Protein AF-X1KXW6-F1 (afdb_monomer_lite)

Secondary structure (DSSP, 8-state):
---SB--S-HHHHHHH-SBPTT--------TTSSHHHHHHHHHHHHHHTS--------SSS-HHHHHHHHHHHHH---HHHHHHH-

Organism: NCBI:txid412755

Sequence (86 aa):
DISGIPTGYIDFDRITSGFQNSDLIVIASRPGMGKTSLVMGMAKHIATREKLPIAIFSLEMSKQQVALRLMSAESRINLQKLLIES

pLDDT: mean 88.38, std 8.71, range [51.66, 95.69]

InterPro domains:
  IPR007694 DNA helicase, DnaB-like, C-terminal [PF03796] (4-82)
  IPR007694 DNA helicase, DnaB-like, C-terminal [PS51199] (1-86)
  IPR027417 P-loop containing nucleoside triphosphate hydrolase [G3DSA:3.40.50.300] (1-85)
  IPR027417 P-loop containing nucleoside triphosphate hydrolase [SSF52540] (2-78)

Foldseek 3Di:
DQPEQAQPPVVVCVVVSYDHPPDDDDDDDPPPPCPLVSVLSSVLCCCPVVVDDDDDDDPPDDPVVSVLSNVCVVVVPDSVVVVVVD

Structure (mmCIF, N/CA/C/O backbone):
data_AF-X1KXW6-F1
#
_entry.id   AF-X1KXW6-F1
#
loop_
_atom_site.group_PDB
_atom_site.id
_atom_site.type_symbol
_atom_site.label_atom_id
_atom_site.label_al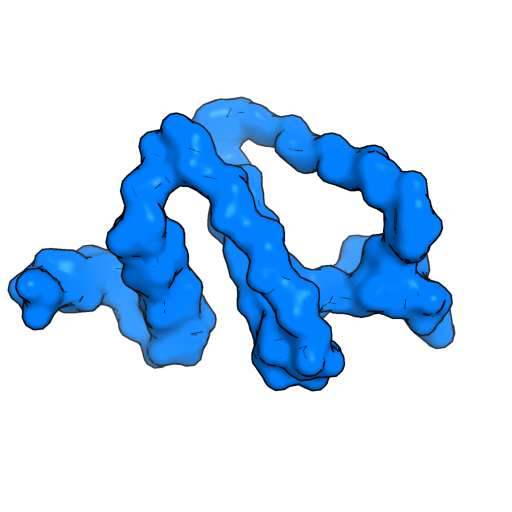t_id
_atom_site.label_comp_id
_atom_site.label_asym_id
_atom_site.label_entity_id
_atom_site.label_seq_id
_atom_site.pdbx_PDB_ins_code
_atom_site.Cartn_x
_atom_site.Cartn_y
_atom_site.Cartn_z
_atom_site.occupancy
_atom_site.B_iso_or_equiv
_atom_site.auth_seq_id
_atom_site.auth_comp_id
_atom_site.auth_asym_id
_atom_site.auth_atom_id
_atom_site.pdbx_PDB_model_num
ATOM 1 N N . ASP A 1 1 ? 8.515 -10.319 -18.694 1.00 63.97 1 ASP A N 1
ATOM 2 C CA . ASP A 1 1 ? 7.727 -11.160 -17.776 1.00 63.97 1 ASP A CA 1
ATOM 3 C C . ASP A 1 1 ? 8.004 -10.776 -16.338 1.00 63.97 1 ASP A C 1
ATOM 5 O O . ASP A 1 1 ? 9.140 -10.443 -16.023 1.00 63.97 1 ASP A O 1
ATOM 9 N N . ILE A 1 2 ? 6.962 -10.748 -15.508 1.00 82.00 2 ILE A N 1
ATOM 10 C CA . ILE A 1 2 ? 7.042 -10.490 -14.063 1.00 82.00 2 ILE A CA 1
ATOM 11 C C . ILE A 1 2 ? 6.925 -11.861 -13.389 1.00 82.00 2 ILE A C 1
ATOM 13 O O . ILE A 1 2 ? 5.948 -12.565 -13.633 1.00 82.00 2 ILE A O 1
ATOM 17 N N . SER A 1 3 ? 7.933 -12.271 -12.613 1.00 90.62 3 SER A N 1
ATOM 18 C CA . SER A 1 3 ? 7.958 -13.594 -11.965 1.00 90.62 3 SER A CA 1
ATOM 19 C C . SER A 1 3 ? 7.186 -13.634 -10.646 1.00 90.62 3 SER A C 1
ATOM 21 O O . SER A 1 3 ? 6.713 -14.695 -10.247 1.00 90.62 3 SER A O 1
ATOM 23 N N . GLY A 1 4 ? 7.088 -12.492 -9.965 1.00 92.31 4 GLY A N 1
ATOM 24 C CA . GLY A 1 4 ? 6.389 -12.332 -8.695 1.00 92.31 4 GLY A CA 1
ATOM 25 C C . GLY A 1 4 ? 4.992 -11.736 -8.850 1.00 92.31 4 GLY A C 1
ATOM 26 O O . GLY A 1 4 ? 4.464 -11.584 -9.950 1.00 92.3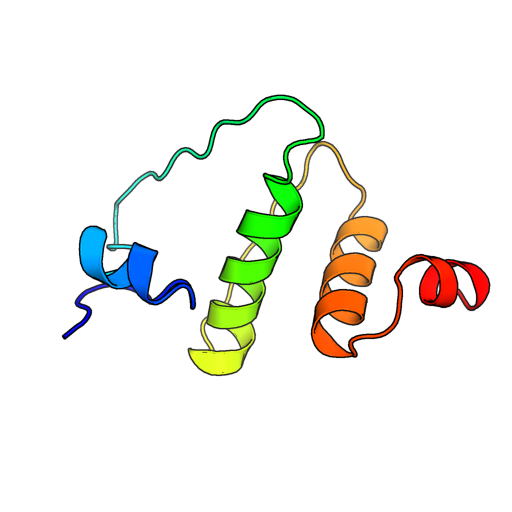1 4 GLY A O 1
ATOM 27 N N . ILE A 1 5 ? 4.397 -11.358 -7.721 1.00 95.19 5 ILE A N 1
ATOM 28 C CA . ILE A 1 5 ? 3.100 -10.679 -7.681 1.00 95.19 5 ILE A CA 1
ATOM 29 C C . ILE A 1 5 ? 3.299 -9.214 -8.110 1.00 95.19 5 ILE A C 1
ATOM 31 O O . ILE A 1 5 ? 4.061 -8.497 -7.453 1.00 95.19 5 ILE A O 1
ATOM 35 N N . PRO A 1 6 ? 2.638 -8.733 -9.176 1.00 95.69 6 PRO A N 1
ATOM 36 C CA . PRO A 1 6 ? 2.785 -7.353 -9.625 1.00 95.69 6 PRO A CA 1
ATOM 37 C C . PRO A 1 6 ? 2.172 -6.371 -8.618 1.00 95.69 6 PRO A C 1
ATOM 39 O O . PRO A 1 6 ? 1.089 -6.584 -8.070 1.00 95.69 6 PRO A O 1
ATOM 42 N N . THR A 1 7 ? 2.865 -5.260 -8.380 1.00 94.75 7 THR A N 1
ATOM 43 C CA . THR A 1 7 ? 2.419 -4.209 -7.454 1.00 94.75 7 THR A CA 1
ATOM 44 C C . THR A 1 7 ? 1.449 -3.223 -8.098 1.00 94.75 7 THR A C 1
ATOM 46 O O . THR A 1 7 ? 0.783 -2.458 -7.397 1.00 94.75 7 THR A O 1
ATOM 49 N N . GLY A 1 8 ? 1.379 -3.215 -9.433 1.00 93.50 8 GLY A N 1
ATOM 50 C CA . GLY A 1 8 ? 0.602 -2.256 -10.216 1.00 93.50 8 GLY A CA 1
ATOM 51 C C . GLY A 1 8 ? 1.362 -0.977 -10.559 1.00 93.50 8 GLY A C 1
ATOM 52 O 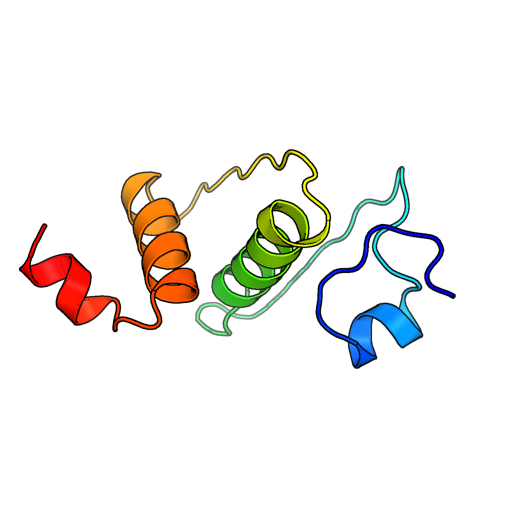O . GLY A 1 8 ? 0.813 -0.102 -11.232 1.00 93.50 8 GLY A O 1
ATOM 53 N N . TYR A 1 9 ? 2.622 -0.871 -10.134 1.00 94.88 9 TYR A N 1
ATOM 54 C CA . TYR A 1 9 ? 3.541 0.191 -10.524 1.00 94.88 9 TYR A CA 1
ATOM 55 C C . TYR A 1 9 ? 4.557 -0.378 -11.515 1.00 94.88 9 TYR A C 1
ATOM 57 O O . TYR A 1 9 ? 5.554 -0.969 -11.118 1.00 94.88 9 TYR A O 1
ATOM 65 N N . ILE A 1 10 ? 4.315 -0.169 -12.812 1.00 93.81 10 ILE A N 1
ATOM 66 C CA . ILE A 1 10 ? 5.077 -0.796 -13.911 1.00 93.81 10 ILE A CA 1
ATOM 67 C C . ILE A 1 10 ? 6.589 -0.584 -13.767 1.00 93.81 10 ILE A C 1
ATOM 69 O O . ILE A 1 10 ? 7.365 -1.525 -13.918 1.00 93.81 10 ILE A O 1
ATOM 73 N N . ASP A 1 11 ? 7.020 0.640 -13.452 1.00 94.44 11 ASP A N 1
ATOM 74 C CA . ASP A 1 11 ? 8.445 0.939 -13.292 1.00 94.44 11 ASP A CA 1
ATOM 75 C C . ASP A 1 11 ? 9.064 0.222 -12.090 1.00 94.44 11 ASP A C 1
ATOM 77 O O . ASP A 1 11 ? 10.217 -0.199 -12.164 1.00 94.44 11 ASP A O 1
ATOM 81 N N . PHE A 1 12 ? 8.301 0.052 -11.007 1.00 93.50 12 PHE A N 1
ATOM 82 C CA . PHE A 1 12 ? 8.742 -0.692 -9.831 1.00 93.50 12 PHE A CA 1
ATOM 83 C C . PHE A 1 12 ? 8.825 -2.187 -10.141 1.00 93.50 12 PHE A C 1
ATOM 85 O O . PHE A 1 12 ? 9.863 -2.801 -9.907 1.00 93.50 12 PHE A O 1
ATOM 92 N N . ASP A 1 13 ? 7.775 -2.748 -10.744 1.00 94.75 13 ASP A N 1
ATOM 93 C CA . ASP A 1 13 ? 7.695 -4.163 -11.110 1.00 94.75 13 ASP A CA 1
ATOM 94 C C . ASP A 1 13 ? 8.765 -4.550 -12.138 1.00 94.75 13 ASP A C 1
ATOM 96 O O . ASP A 1 13 ? 9.275 -5.664 -12.102 1.00 94.75 13 ASP A O 1
ATOM 100 N N . ARG A 1 14 ? 9.177 -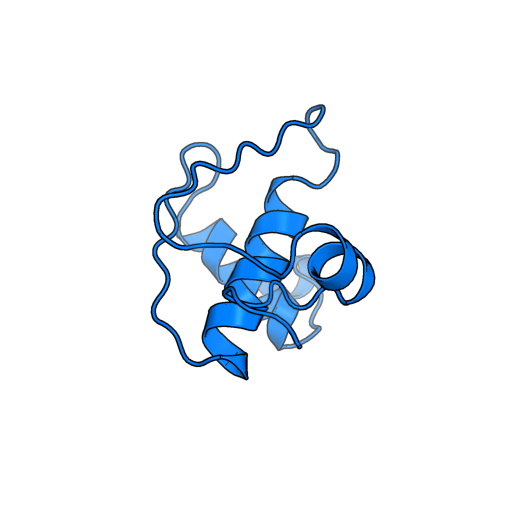3.629 -13.019 1.00 94.19 14 ARG A N 1
ATOM 101 C CA . ARG A 1 14 ? 10.295 -3.858 -13.950 1.00 94.19 14 ARG A CA 1
ATOM 102 C C . ARG A 1 14 ? 11.632 -4.032 -13.229 1.00 94.19 14 ARG A C 1
ATOM 104 O O . ARG A 1 14 ? 12.484 -4.769 -13.712 1.00 94.19 14 ARG A O 1
ATOM 111 N N . ILE A 1 15 ? 11.838 -3.328 -12.117 1.00 93.88 15 ILE A N 1
ATOM 112 C CA . ILE A 1 15 ? 13.096 -3.371 -11.360 1.00 93.88 15 ILE A CA 1
ATOM 113 C C . ILE A 1 15 ? 13.107 -4.573 -10.411 1.00 93.88 15 ILE A C 1
ATOM 115 O O . ILE A 1 15 ? 14.135 -5.227 -10.262 1.00 93.88 15 ILE A O 1
ATOM 119 N N . THR A 1 16 ? 11.974 -4.870 -9.775 1.00 91.62 16 THR A N 1
ATOM 120 C CA . THR A 1 16 ? 11.864 -5.912 -8.740 1.00 91.62 16 THR A CA 1
ATOM 121 C C . THR A 1 16 ? 11.374 -7.257 -9.264 1.00 91.62 16 THR A C 1
ATOM 123 O O . THR A 1 16 ? 11.462 -8.256 -8.560 1.00 91.62 16 THR A O 1
ATOM 126 N N . SER A 1 17 ? 10.870 -7.306 -10.500 1.00 94.00 17 SER A N 1
ATOM 127 C CA . SER A 1 17 ? 10.113 -8.445 -11.040 1.00 94.00 17 SER A CA 1
ATOM 128 C C . SER A 1 17 ? 8.876 -8.798 -10.203 1.00 94.00 17 SER A C 1
ATOM 130 O O . SER A 1 17 ? 8.441 -9.951 -10.199 1.00 94.00 17 SER A O 1
ATOM 132 N N . GLY A 1 18 ? 8.291 -7.803 -9.523 1.00 94.00 18 GLY A N 1
ATOM 133 C CA . GLY A 1 18 ? 7.169 -7.970 -8.598 1.00 94.00 18 GLY A CA 1
ATOM 134 C C . GLY A 1 18 ? 7.600 -8.505 -7.228 1.00 94.00 18 GLY A C 1
ATOM 135 O O . GLY A 1 18 ? 8.781 -8.703 -6.949 1.00 94.00 18 GLY A O 1
ATOM 136 N N . PHE A 1 19 ? 6.631 -8.746 -6.347 1.00 95.00 19 PHE A N 1
ATOM 137 C CA . PHE A 1 19 ? 6.873 -9.322 -5.025 1.00 95.00 19 PHE A CA 1
ATOM 138 C C . PHE A 1 19 ? 7.077 -10.834 -5.117 1.00 95.00 19 PHE A C 1
ATOM 140 O O . PHE A 1 19 ? 6.166 -11.561 -5.519 1.00 95.00 19 PHE A O 1
ATOM 147 N N . GLN A 1 20 ? 8.263 -11.311 -4.738 1.00 94.56 20 GLN A N 1
ATOM 148 C CA . GLN A 1 20 ? 8.559 -12.741 -4.724 1.00 94.56 20 GLN A CA 1
ATOM 149 C C . GLN A 1 20 ? 8.033 -13.393 -3.443 1.00 94.56 20 GLN A C 1
ATOM 151 O O . GLN A 1 20 ? 7.958 -12.778 -2.376 1.00 94.56 20 GLN A O 1
ATOM 156 N N . ASN A 1 21 ? 7.683 -14.673 -3.543 1.00 91.19 21 ASN A N 1
ATOM 157 C CA . ASN A 1 21 ? 7.334 -15.457 -2.365 1.00 91.19 21 ASN A CA 1
ATOM 158 C C . ASN A 1 21 ? 8.560 -15.609 -1.449 1.00 91.19 21 ASN A C 1
ATOM 160 O O . ASN A 1 21 ? 9.670 -15.806 -1.935 1.00 91.19 21 ASN A O 1
ATOM 164 N N . SER A 1 22 ? 8.328 -15.582 -0.134 1.00 92.31 22 SER A N 1
ATOM 165 C CA . SER A 1 22 ? 9.345 -15.667 0.935 1.00 92.31 22 SER A CA 1
ATOM 166 C C . SER A 1 22 ? 10.178 -14.403 1.194 1.00 92.31 22 SER A C 1
ATOM 168 O O . SER A 1 22 ? 10.947 -14.395 2.155 1.00 92.31 22 SER A O 1
ATOM 170 N N . ASP A 1 23 ? 9.993 -13.327 0.425 1.00 91.56 23 ASP A N 1
ATOM 171 C CA . ASP A 1 23 ? 10.688 -12.060 0.670 1.00 91.56 23 ASP A CA 1
ATOM 172 C C . ASP A 1 23 ? 10.039 -11.241 1.796 1.00 91.56 23 ASP A C 1
ATOM 174 O O . ASP A 1 23 ? 8.815 -11.125 1.899 1.00 91.56 23 ASP A O 1
ATOM 178 N N . LEU A 1 24 ? 10.879 -10.594 2.613 1.00 94.75 24 LEU A N 1
ATOM 179 C CA . LEU A 1 24 ? 10.459 -9.548 3.546 1.00 94.75 24 LEU A CA 1
ATOM 180 C C . LEU A 1 24 ? 10.798 -8.173 2.967 1.00 94.75 24 LEU A C 1
ATOM 182 O O . LEU A 1 24 ? 11.960 -7.772 2.916 1.00 94.75 24 LEU A O 1
ATOM 186 N N . ILE A 1 25 ? 9.767 -7.424 2.584 1.00 92.75 25 ILE A N 1
ATOM 187 C CA . ILE A 1 25 ? 9.917 -6.100 1.975 1.00 92.75 25 ILE A CA 1
ATOM 188 C C . ILE A 1 25 ? 9.668 -5.021 3.027 1.00 92.75 25 ILE A C 1
ATOM 190 O O . ILE A 1 25 ? 8.582 -4.927 3.601 1.00 92.75 25 ILE A O 1
ATOM 194 N N . VAL A 1 26 ? 10.672 -4.173 3.262 1.00 94.75 26 VAL A N 1
ATOM 195 C CA . VAL A 1 26 ? 10.591 -3.064 4.219 1.00 94.75 26 VAL A CA 1
ATOM 196 C C . VAL A 1 26 ? 10.468 -1.740 3.473 1.00 94.75 26 VAL A C 1
ATOM 198 O O . VAL A 1 26 ? 11.353 -1.356 2.713 1.00 94.75 26 VAL A O 1
ATOM 201 N N . ILE A 1 27 ? 9.379 -1.010 3.726 1.00 92.75 27 ILE A N 1
ATOM 202 C CA . ILE A 1 27 ? 9.149 0.329 3.170 1.00 92.75 27 ILE A CA 1
ATOM 203 C C . ILE A 1 27 ? 9.321 1.356 4.286 1.00 92.75 27 ILE A C 1
ATOM 205 O O . ILE A 1 27 ? 8.518 1.417 5.218 1.00 92.75 27 ILE A O 1
ATOM 209 N N . ALA A 1 28 ? 10.349 2.192 4.168 1.00 93.69 28 ALA A N 1
ATOM 210 C CA . ALA A 1 28 ? 10.628 3.273 5.103 1.00 93.69 28 ALA A CA 1
ATOM 211 C C . ALA A 1 28 ? 10.429 4.639 4.434 1.00 93.69 28 ALA A C 1
ATOM 213 O O . ALA A 1 28 ? 10.828 4.863 3.294 1.00 93.69 28 ALA A O 1
ATOM 214 N N . SER A 1 29 ? 9.819 5.573 5.157 1.00 94.69 29 SER A N 1
ATOM 215 C CA . SER A 1 29 ? 9.704 6.974 4.750 1.00 94.69 29 SER A CA 1
ATOM 216 C C . SER A 1 29 ? 9.630 7.861 5.987 1.00 94.69 29 SER A C 1
ATOM 218 O O . SER A 1 29 ? 9.298 7.392 7.076 1.00 94.69 29 SER A O 1
ATOM 220 N N . ARG A 1 30 ? 9.843 9.171 5.820 1.00 95.00 30 ARG A N 1
ATOM 221 C CA . ARG A 1 30 ? 9.498 10.135 6.876 1.00 95.00 30 ARG A CA 1
ATOM 222 C C . ARG A 1 30 ? 7.973 10.166 7.100 1.00 95.00 30 ARG A C 1
ATOM 224 O O . ARG A 1 30 ? 7.225 9.861 6.156 1.00 95.00 30 ARG A O 1
ATOM 231 N N . PRO A 1 31 ? 7.495 10.540 8.303 1.00 88.75 31 PRO A N 1
ATOM 232 C CA . PRO A 1 31 ? 6.071 10.743 8.562 1.00 88.75 31 PRO A CA 1
ATOM 233 C C . PRO A 1 31 ? 5.440 11.692 7.537 1.00 88.75 31 PRO A C 1
ATOM 235 O O . PRO A 1 31 ? 6.063 12.658 7.104 1.00 88.75 31 PRO A O 1
ATOM 238 N N . GLY A 1 32 ? 4.218 11.384 7.099 1.00 86.50 32 GLY A N 1
ATOM 239 C CA . GLY A 1 32 ? 3.497 12.179 6.098 1.00 86.50 32 GLY A CA 1
ATOM 240 C C . GLY A 1 32 ? 3.940 11.989 4.639 1.00 86.50 32 GLY A C 1
ATOM 241 O O . GLY A 1 32 ? 3.225 12.428 3.746 1.00 86.50 32 GLY A O 1
ATOM 242 N N . MET A 1 33 ? 5.036 11.274 4.348 1.00 92.69 33 MET A N 1
ATOM 243 C CA . MET A 1 33 ? 5.532 11.078 2.969 1.00 92.69 33 MET A CA 1
ATOM 244 C C . MET A 1 33 ? 4.871 9.913 2.208 1.00 92.69 33 MET A C 1
ATOM 246 O O . MET A 1 33 ? 5.485 9.289 1.350 1.00 92.69 33 MET A O 1
ATOM 250 N N . GLY A 1 34 ? 3.611 9.596 2.515 1.00 89.06 34 GLY A N 1
ATOM 251 C CA . GLY A 1 34 ? 2.803 8.718 1.662 1.00 89.06 34 GLY A CA 1
ATOM 252 C C . GLY A 1 34 ? 3.048 7.207 1.772 1.00 89.06 34 GLY A C 1
ATOM 253 O O . GLY A 1 34 ? 2.440 6.476 0.998 1.00 89.06 34 GLY A O 1
ATOM 254 N N . LYS A 1 35 ? 3.833 6.708 2.743 1.00 93.44 35 LYS A N 1
ATOM 255 C CA . LYS A 1 35 ? 4.039 5.256 2.975 1.00 93.44 35 LYS A CA 1
ATOM 256 C C . LYS A 1 35 ? 2.735 4.464 2.964 1.00 93.44 35 LYS A C 1
ATOM 258 O O . LYS A 1 35 ? 2.601 3.485 2.240 1.00 93.44 35 LYS A O 1
ATOM 263 N N . THR A 1 36 ? 1.763 4.902 3.760 1.00 90.44 36 THR A N 1
ATOM 264 C CA . THR A 1 36 ? 0.475 4.212 3.855 1.00 90.44 36 THR A CA 1
ATOM 265 C C . THR A 1 36 ? -0.261 4.268 2.521 1.00 90.44 36 THR A C 1
ATOM 267 O O . THR A 1 36 ? -0.740 3.245 2.062 1.00 90.44 36 THR A O 1
ATOM 270 N N . SER A 1 37 ? -0.301 5.420 1.850 1.00 89.62 37 SER A N 1
ATOM 271 C CA . SER A 1 37 ? -0.962 5.549 0.545 1.00 89.62 37 SER A CA 1
ATOM 272 C C . SER A 1 37 ? -0.350 4.631 -0.516 1.00 89.62 37 SER A C 1
ATOM 274 O O . SER A 1 37 ? -1.094 4.001 -1.261 1.00 89.62 37 SER A O 1
ATOM 276 N N . LEU A 1 38 ? 0.982 4.510 -0.543 1.00 92.38 38 LEU A N 1
ATOM 277 C CA . LEU A 1 38 ? 1.699 3.605 -1.441 1.00 92.38 38 LEU A CA 1
ATOM 278 C C . LEU A 1 38 ? 1.316 2.142 -1.178 1.00 92.38 38 LEU A C 1
ATOM 280 O O . LEU A 1 38 ? 0.870 1.453 -2.092 1.00 92.38 38 LEU A O 1
ATOM 284 N N . VAL A 1 39 ? 1.412 1.696 0.080 1.00 92.69 39 VAL A N 1
ATOM 285 C CA . VAL A 1 39 ? 1.062 0.321 0.480 1.00 92.69 39 VAL A CA 1
ATOM 286 C C . VAL A 1 39 ? -0.396 0.004 0.153 1.00 92.69 39 VAL A C 1
ATOM 288 O O . VAL A 1 39 ? -0.687 -1.047 -0.411 1.00 92.69 39 VAL A O 1
ATOM 291 N N . MET A 1 40 ? -1.319 0.924 0.449 1.00 91.56 40 MET A N 1
ATOM 292 C CA . MET A 1 40 ? -2.739 0.736 0.144 1.00 91.56 40 MET A CA 1
ATOM 293 C C . MET A 1 40 ? -3.001 0.668 -1.367 1.00 91.56 40 MET A C 1
ATOM 295 O O . MET A 1 40 ? -3.874 -0.084 -1.791 1.00 91.56 40 MET A O 1
ATOM 299 N N . GLY A 1 41 ? -2.252 1.418 -2.181 1.00 92.19 41 GLY A N 1
ATOM 300 C CA . GLY A 1 41 ? -2.338 1.366 -3.642 1.00 92.19 41 GLY A CA 1
ATOM 301 C C . GLY A 1 41 ? -1.919 0.007 -4.205 1.00 92.19 41 GLY A C 1
ATOM 302 O O . GLY A 1 41 ? -2.670 -0.585 -4.982 1.00 92.19 41 GLY A O 1
ATOM 303 N N . MET A 1 42 ? -0.777 -0.515 -3.746 1.00 94.31 42 MET A N 1
ATOM 304 C CA . MET A 1 42 ? -0.293 -1.853 -4.117 1.00 94.31 42 MET A CA 1
ATOM 305 C C . MET A 1 42 ? -1.285 -2.935 -3.683 1.00 94.31 42 MET A C 1
ATOM 307 O O . MET A 1 42 ? -1.710 -3.761 -4.486 1.00 94.31 42 MET A O 1
ATOM 311 N N . ALA A 1 43 ? -1.731 -2.876 -2.426 1.00 93.12 43 ALA A N 1
ATOM 312 C CA . ALA A 1 43 ? -2.714 -3.799 -1.872 1.00 93.12 43 ALA A CA 1
ATOM 313 C C . ALA A 1 43 ? -4.020 -3.798 -2.686 1.00 93.12 43 ALA A C 1
ATOM 315 O O . ALA A 1 43 ? -4.544 -4.857 -3.027 1.00 93.12 43 ALA A O 1
ATOM 316 N N . LYS A 1 44 ? -4.517 -2.613 -3.068 1.00 92.06 44 LYS A N 1
ATOM 317 C CA . LYS A 1 44 ? -5.701 -2.479 -3.924 1.00 92.06 44 LYS A CA 1
ATOM 318 C C . LYS A 1 44 ? -5.499 -3.155 -5.276 1.00 92.06 44 LYS A C 1
ATOM 320 O O . LYS A 1 44 ? -6.395 -3.859 -5.738 1.00 92.06 44 LYS A O 1
ATOM 325 N N . HIS A 1 45 ? -4.356 -2.929 -5.923 1.00 94.00 45 HIS A N 1
ATOM 326 C CA . HIS A 1 45 ? -4.057 -3.535 -7.218 1.00 94.00 45 HIS A CA 1
ATOM 327 C C . HIS A 1 45 ? -4.067 -5.063 -7.126 1.00 94.00 45 HIS A C 1
ATOM 329 O O . HIS A 1 45 ? -4.804 -5.708 -7.867 1.00 94.00 45 HIS A O 1
ATOM 335 N N . ILE A 1 46 ? -3.354 -5.621 -6.147 1.00 94.75 46 ILE A N 1
ATOM 336 C CA . ILE A 1 46 ? -3.268 -7.069 -5.919 1.00 94.75 46 ILE A CA 1
ATOM 337 C C . ILE A 1 46 ? -4.658 -7.667 -5.641 1.00 94.75 46 ILE A C 1
ATOM 339 O O . ILE A 1 46 ? -5.046 -8.668 -6.241 1.00 94.75 46 ILE A O 1
ATOM 343 N N . ALA A 1 47 ? -5.458 -7.020 -4.791 1.00 92.88 47 ALA A N 1
ATOM 344 C CA . ALA A 1 47 ? -6.792 -7.509 -4.452 1.00 92.88 47 ALA A CA 1
ATOM 345 C C . ALA A 1 47 ? -7.788 -7.447 -5.626 1.00 92.88 47 ALA A C 1
ATOM 347 O O . ALA A 1 47 ? -8.642 -8.320 -5.756 1.00 92.88 47 ALA A O 1
ATOM 348 N N . THR A 1 48 ? -7.710 -6.419 -6.479 1.00 91.25 48 THR A N 1
ATOM 349 C CA . THR A 1 48 ? -8.723 -6.166 -7.5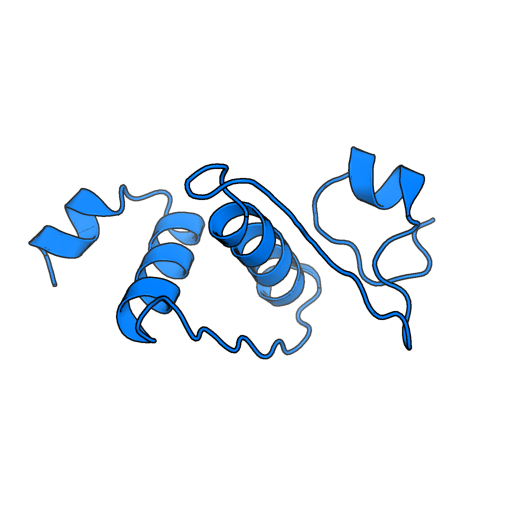25 1.00 91.25 48 THR A CA 1
ATOM 350 C C . THR A 1 48 ? -8.341 -6.704 -8.903 1.00 91.25 48 THR A C 1
ATOM 352 O O . THR A 1 48 ? -9.214 -7.174 -9.634 1.00 91.25 48 THR A O 1
ATOM 355 N N . ARG A 1 49 ? -7.060 -6.624 -9.280 1.00 93.56 49 ARG A N 1
ATOM 356 C CA . ARG A 1 49 ? -6.552 -7.034 -10.598 1.00 93.56 49 ARG A CA 1
ATOM 357 C C . ARG A 1 49 ? -6.040 -8.464 -10.576 1.00 93.56 49 ARG A C 1
ATOM 359 O O . ARG A 1 49 ? -6.539 -9.272 -11.353 1.00 93.56 49 ARG A O 1
ATOM 366 N N . GLU A 1 50 ? -5.168 -8.782 -9.624 1.00 94.56 50 GLU A N 1
ATOM 367 C CA . GLU A 1 50 ? -4.627 -10.141 -9.458 1.00 94.56 50 GLU A CA 1
ATOM 368 C C . GLU A 1 50 ? -5.616 -11.082 -8.757 1.00 94.56 50 GLU A C 1
ATOM 370 O O . GLU A 1 50 ? -5.473 -12.300 -8.816 1.00 94.56 50 GLU A O 1
ATOM 375 N N . LYS A 1 51 ? -6.657 -10.521 -8.119 1.00 94.75 51 LYS A N 1
ATOM 376 C CA . LYS A 1 51 ? -7.699 -11.254 -7.377 1.00 94.75 51 LYS A CA 1
ATOM 377 C C . LYS A 1 51 ? -7.128 -12.158 -6.280 1.00 94.75 51 LYS A C 1
ATOM 379 O O . LYS A 1 51 ? -7.704 -13.199 -5.962 1.00 94.75 51 LYS A O 1
ATOM 384 N N . LEU A 1 52 ? -6.008 -11.748 -5.688 1.00 95.19 52 LEU A N 1
ATOM 385 C CA . LEU A 1 52 ? -5.365 -12.465 -4.595 1.00 95.19 52 LEU A CA 1
ATOM 386 C C . LEU A 1 52 ? -5.833 -11.920 -3.238 1.00 95.19 52 LEU A C 1
ATOM 388 O O . LEU A 1 52 ? -5.998 -10.705 -3.082 1.00 95.19 52 LEU A O 1
ATOM 392 N N . PRO A 1 53 ? -6.043 -12.790 -2.235 1.00 94.44 53 PRO A N 1
ATOM 393 C CA . PRO A 1 53 ? -6.393 -12.350 -0.894 1.00 94.44 53 PRO A CA 1
ATOM 394 C C . PRO A 1 53 ? -5.219 -11.608 -0.248 1.00 94.44 53 PRO A C 1
ATOM 396 O O . PRO A 1 53 ? -4.067 -12.028 -0.342 1.00 94.44 53 PRO A O 1
ATOM 399 N N . ILE A 1 54 ? -5.527 -10.517 0.453 1.00 92.69 54 ILE A N 1
ATOM 400 C CA . ILE A 1 54 ? -4.546 -9.685 1.154 1.00 92.69 54 ILE A CA 1
ATOM 401 C C . ILE A 1 54 ? -4.927 -9.526 2.627 1.00 92.69 54 ILE A C 1
ATOM 403 O O . ILE A 1 54 ? -6.107 -9.459 2.974 1.00 92.69 54 ILE A O 1
ATOM 407 N N . ALA A 1 55 ? -3.925 -9.408 3.494 1.00 93.25 55 ALA A N 1
ATOM 408 C CA . ALA A 1 55 ? -4.104 -9.068 4.901 1.00 93.25 55 ALA A CA 1
ATOM 409 C C . ALA A 1 55 ? -3.375 -7.756 5.208 1.00 93.25 55 ALA A C 1
ATOM 411 O O . ALA A 1 55 ? -2.205 -7.597 4.866 1.00 93.25 55 ALA A O 1
ATOM 412 N N . ILE A 1 56 ? -4.065 -6.813 5.855 1.00 91.81 56 ILE A N 1
ATOM 413 C CA . ILE A 1 56 ? -3.500 -5.517 6.243 1.00 91.81 56 ILE A CA 1
ATOM 414 C C . ILE A 1 56 ? -3.584 -5.377 7.758 1.00 91.81 56 ILE A C 1
ATOM 416 O O . ILE A 1 56 ? -4.670 -5.407 8.338 1.00 91.81 56 ILE A O 1
ATOM 420 N N . PHE A 1 57 ? -2.433 -5.152 8.382 1.00 92.06 57 PHE A N 1
ATOM 421 C CA . PHE A 1 57 ? -2.324 -4.833 9.799 1.00 92.06 57 PHE A CA 1
ATOM 422 C C . PHE A 1 57 ? -1.895 -3.373 9.940 1.00 92.06 57 PHE A C 1
ATOM 424 O O . PHE A 1 57 ? -0.808 -2.989 9.515 1.00 92.06 57 PHE A O 1
ATOM 431 N N . SER A 1 58 ? -2.769 -2.546 10.512 1.00 90.25 58 SER A N 1
ATOM 432 C CA . SER A 1 58 ? -2.502 -1.131 10.777 1.00 90.25 58 SER A CA 1
ATOM 433 C C . SER A 1 58 ? -2.450 -0.899 12.280 1.00 90.25 58 SER A C 1
ATOM 435 O O . SER A 1 58 ? -3.412 -1.205 12.981 1.00 90.25 58 SER A O 1
ATOM 437 N N . LEU A 1 59 ? -1.330 -0.350 12.754 1.00 91.00 59 LEU A N 1
ATOM 438 C CA . LEU A 1 59 ? -1.116 0.002 14.163 1.00 91.00 59 LEU A CA 1
ATOM 439 C C . LEU A 1 59 ? -1.265 1.508 14.433 1.00 91.00 59 LEU A C 1
ATOM 441 O O . LEU A 1 59 ? -1.374 1.916 15.580 1.00 91.00 59 LEU A O 1
ATOM 445 N N . GLU A 1 60 ? -1.268 2.330 13.383 1.00 88.69 60 GLU A N 1
ATOM 446 C CA . GLU A 1 60 ? -1.353 3.796 13.480 1.00 88.69 60 GLU A CA 1
ATOM 447 C C . GLU A 1 60 ? -2.773 4.306 13.196 1.00 88.69 60 GLU A C 1
ATOM 449 O O . GLU A 1 60 ? -3.244 5.250 13.820 1.00 88.69 60 GLU A O 1
ATOM 454 N N . MET A 1 61 ? -3.470 3.669 12.251 1.00 87.31 61 MET A N 1
ATOM 455 C CA . MET A 1 61 ? -4.811 4.064 11.819 1.00 87.31 61 MET A CA 1
ATOM 456 C C . MET A 1 61 ? -5.853 3.018 12.199 1.00 87.31 61 MET A C 1
ATOM 458 O O . MET A 1 61 ? -5.576 1.815 12.150 1.00 87.31 61 MET A O 1
ATOM 462 N N . SER A 1 62 ? -7.074 3.468 12.488 1.00 89.94 62 SER A N 1
ATOM 463 C CA . SER A 1 62 ? -8.197 2.569 12.753 1.00 89.94 62 SER A CA 1
ATOM 464 C C . SER A 1 62 ? -8.614 1.792 11.500 1.00 89.94 62 SER A C 1
ATOM 466 O O . SER A 1 62 ? -8.382 2.214 10.362 1.00 89.94 62 SER A O 1
ATOM 468 N N . LYS A 1 63 ? -9.292 0.655 11.702 1.00 87.69 63 LYS A N 1
ATOM 469 C CA . LYS A 1 63 ? -9.812 -0.187 10.611 1.00 87.69 63 LYS A CA 1
ATOM 470 C C . LYS A 1 63 ? -10.724 0.610 9.670 1.00 87.69 63 LYS A C 1
ATOM 472 O O . LYS A 1 63 ? -10.628 0.473 8.454 1.00 87.69 63 LYS A O 1
ATOM 477 N N . GLN A 1 64 ? -11.559 1.482 10.235 1.00 87.56 64 GLN A N 1
ATOM 478 C CA . GLN A 1 64 ? -12.482 2.347 9.503 1.00 87.56 64 GLN A CA 1
ATOM 479 C C . GLN A 1 64 ? -11.727 3.341 8.617 1.00 87.56 64 GLN A C 1
ATOM 481 O O . GLN A 1 64 ? -12.050 3.482 7.442 1.00 87.56 64 GLN A O 1
ATOM 486 N N . GLN A 1 65 ? -10.678 3.984 9.140 1.00 86.94 65 GLN A N 1
ATOM 487 C CA . GLN A 1 65 ? -9.878 4.935 8.365 1.00 86.94 65 GLN A CA 1
ATOM 488 C C . GLN A 1 65 ? -9.165 4.264 7.182 1.00 86.94 65 GLN A C 1
ATOM 490 O O . GLN A 1 65 ? -9.071 4.847 6.101 1.00 86.94 65 GLN A O 1
ATOM 495 N N . VAL A 1 66 ? -8.669 3.038 7.372 1.00 88.25 66 VAL A N 1
ATOM 496 C CA . VAL A 1 66 ? -8.038 2.253 6.301 1.00 88.25 66 VAL A CA 1
ATOM 497 C C . VAL A 1 66 ? -9.065 1.858 5.233 1.00 88.25 66 VAL A C 1
ATOM 499 O O . VAL A 1 66 ? -8.813 2.060 4.043 1.00 88.25 66 VAL A O 1
ATOM 502 N N . ALA A 1 67 ? -10.239 1.366 5.642 1.00 87.81 67 ALA A N 1
ATOM 503 C CA . ALA A 1 67 ? -11.319 0.993 4.727 1.00 87.81 67 ALA A CA 1
ATOM 504 C C . ALA A 1 67 ? -11.814 2.189 3.899 1.00 87.81 67 ALA A C 1
ATOM 506 O O . ALA A 1 67 ? -11.949 2.090 2.680 1.00 87.81 67 ALA A O 1
ATOM 507 N N . LEU A 1 68 ? -12.006 3.347 4.537 1.00 87.31 68 LEU A N 1
ATOM 508 C CA . LEU A 1 68 ? -12.450 4.564 3.861 1.00 87.31 68 LEU A CA 1
ATOM 509 C C . LEU A 1 68 ? -11.445 5.033 2.803 1.00 87.31 68 LEU A C 1
ATOM 511 O O . LEU A 1 68 ? -11.838 5.454 1.717 1.00 87.31 68 LEU A O 1
ATOM 515 N N . ARG A 1 69 ? -10.140 4.908 3.080 1.00 83.81 69 ARG A N 1
ATOM 516 C CA . ARG A 1 69 ? -9.093 5.216 2.097 1.00 83.81 69 ARG A CA 1
ATOM 517 C C . ARG A 1 69 ? -9.121 4.275 0.896 1.00 83.81 69 ARG A C 1
ATOM 519 O O . ARG A 1 69 ? -8.968 4.757 -0.221 1.00 83.81 69 ARG A O 1
ATOM 526 N N . LEU A 1 70 ? -9.340 2.974 1.097 1.00 84.31 70 LEU A N 1
ATOM 527 C CA . LEU A 1 70 ? -9.509 2.022 -0.011 1.00 84.31 70 LEU A CA 1
ATOM 528 C C . LEU A 1 70 ? -10.733 2.364 -0.860 1.00 84.31 70 LEU A C 1
ATOM 530 O O . LEU A 1 70 ? -10.623 2.439 -2.081 1.00 84.31 70 LEU A O 1
ATOM 534 N N . MET A 1 71 ? -11.876 2.630 -0.222 1.00 85.06 71 MET A N 1
ATOM 535 C CA . MET A 1 71 ? -13.110 2.997 -0.922 1.00 85.06 71 MET A CA 1
ATOM 536 C C . MET A 1 71 ? -12.963 4.313 -1.687 1.00 85.06 71 MET A C 1
ATOM 538 O O . MET A 1 71 ? -13.369 4.399 -2.843 1.00 85.06 71 MET A O 1
ATOM 542 N N . SER A 1 72 ? -12.330 5.322 -1.089 1.00 84.69 72 SER A N 1
ATOM 543 C CA . SER A 1 72 ? -11.991 6.584 -1.757 1.00 84.69 72 SER A CA 1
ATOM 544 C C . SER A 1 72 ? -11.063 6.356 -2.960 1.00 84.69 72 SER A C 1
ATOM 546 O O . SER A 1 72 ? -11.312 6.887 -4.043 1.00 84.69 72 SER A O 1
ATOM 548 N N . ALA A 1 73 ? -10.042 5.503 -2.818 1.00 80.00 73 ALA A N 1
ATOM 549 C CA . A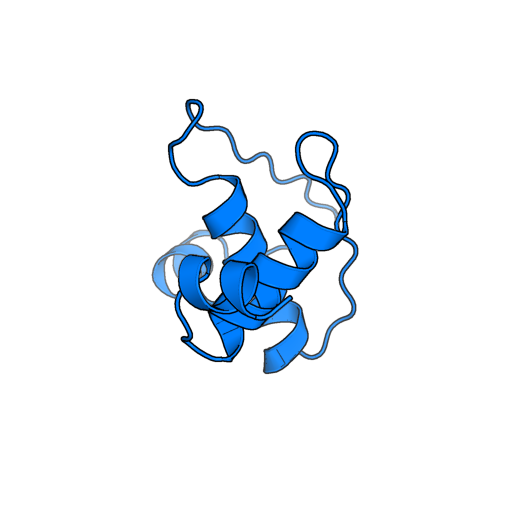LA A 1 73 ? -9.108 5.163 -3.893 1.00 80.00 73 ALA A CA 1
ATOM 550 C C . ALA A 1 73 ? -9.737 4.330 -5.027 1.00 80.00 73 ALA A C 1
ATOM 552 O O . ALA A 1 73 ? -9.205 4.307 -6.142 1.00 80.00 73 ALA A O 1
ATOM 553 N N . GLU A 1 74 ? -10.838 3.626 -4.762 1.00 81.94 74 GLU A N 1
ATOM 554 C CA . GLU A 1 74 ? -11.581 2.873 -5.776 1.00 81.94 74 GLU A CA 1
ATOM 555 C C . GLU A 1 74 ? -12.641 3.732 -6.467 1.00 81.94 74 GLU A C 1
ATOM 557 O O . GLU A 1 74 ? -12.657 3.833 -7.691 1.00 81.94 74 GLU A O 1
ATOM 562 N N . SER A 1 75 ? -13.463 4.430 -5.685 1.00 84.56 75 SER A N 1
ATOM 563 C CA . SER A 1 75 ? -14.536 5.300 -6.182 1.00 84.56 75 SER A CA 1
ATOM 564 C C . SER A 1 75 ? -14.037 6.590 -6.839 1.00 84.56 75 SER A C 1
ATOM 566 O O . SER A 1 75 ? -14.810 7.277 -7.502 1.00 84.56 75 SER A O 1
ATOM 568 N N . ARG A 1 76 ? -12.757 6.945 -6.645 1.00 78.88 76 ARG A N 1
ATOM 569 C CA . ARG A 1 76 ? -12.174 8.250 -7.012 1.00 78.88 76 ARG A CA 1
ATOM 570 C C . ARG A 1 76 ? -12.906 9.438 -6.372 1.00 78.88 76 ARG A C 1
ATOM 572 O O . ARG A 1 76 ? -12.784 10.567 -6.844 1.00 78.88 76 ARG A O 1
ATOM 579 N N . ILE A 1 77 ? -13.646 9.199 -5.290 1.00 81.94 77 ILE A N 1
ATOM 580 C CA . ILE A 1 77 ? -14.303 10.239 -4.499 1.00 81.94 77 ILE A CA 1
ATOM 581 C C . ILE A 1 77 ? -13.318 10.734 -3.446 1.00 81.94 77 ILE A C 1
ATOM 583 O O . ILE A 1 77 ? -12.605 9.949 -2.821 1.00 81.94 77 ILE A O 1
ATOM 587 N N . ASN A 1 78 ? -13.281 12.049 -3.232 1.00 79.06 78 ASN A N 1
ATOM 588 C CA . ASN A 1 78 ? -12.424 12.650 -2.220 1.00 79.06 78 ASN A CA 1
ATOM 589 C C . ASN A 1 78 ? -12.771 12.118 -0.816 1.00 79.06 78 ASN A C 1
ATOM 591 O O . ASN A 1 78 ? -13.936 12.103 -0.419 1.00 79.06 78 ASN A O 1
ATOM 595 N N . LEU A 1 79 ? -11.745 11.733 -0.052 1.00 77.69 79 LEU A N 1
ATOM 596 C CA . LEU A 1 79 ? -11.885 11.222 1.311 1.00 77.69 79 LEU A CA 1
ATOM 597 C C . LEU A 1 79 ? -12.664 12.173 2.231 1.00 77.69 79 LEU A C 1
ATOM 599 O O . LEU A 1 79 ? -13.469 11.711 3.031 1.00 77.69 79 LEU A O 1
ATOM 603 N N . GLN A 1 80 ? -12.457 13.488 2.106 1.00 75.88 80 GLN A N 1
ATOM 604 C CA . GLN A 1 80 ? -13.188 14.485 2.894 1.00 75.88 80 GLN A CA 1
ATOM 605 C C . GLN A 1 80 ? -14.688 14.418 2.624 1.00 75.88 80 GLN A C 1
ATOM 607 O O . GLN A 1 80 ? -15.477 14.544 3.551 1.00 75.88 80 GLN A O 1
ATOM 612 N N . LYS A 1 81 ? -15.081 14.165 1.372 1.00 71.31 81 LYS A N 1
ATOM 613 C CA . LYS A 1 81 ? -16.489 14.029 1.007 1.00 71.31 81 LYS A CA 1
ATOM 614 C C . LYS A 1 81 ? -17.099 12.759 1.606 1.00 71.31 81 LYS A C 1
ATOM 616 O O . LYS A 1 81 ? -18.189 12.824 2.153 1.00 71.31 81 LYS A O 1
ATOM 621 N N . LEU A 1 82 ? -16.360 11.645 1.591 1.00 70.56 82 LEU A N 1
ATOM 622 C CA . LEU A 1 82 ? -16.790 10.400 2.240 1.00 70.56 82 LEU A CA 1
ATOM 623 C C . LEU A 1 82 ? -16.957 10.556 3.758 1.00 70.56 82 LEU A C 1
ATOM 625 O O . LEU A 1 82 ? -17.908 10.031 4.318 1.00 70.56 82 LEU A O 1
ATOM 629 N N . LEU A 1 83 ? -16.056 11.287 4.419 1.00 71.44 83 LEU A N 1
ATOM 630 C CA . LEU A 1 83 ? -16.113 11.517 5.867 1.00 71.44 83 LEU A CA 1
ATOM 631 C C . LEU A 1 83 ? -17.301 12.382 6.313 1.00 71.44 83 LEU A C 1
ATOM 633 O O . LEU A 1 83 ? -17.689 12.287 7.468 1.00 71.44 83 LEU A O 1
ATOM 637 N N . ILE A 1 84 ? -17.839 13.239 5.440 1.00 63.34 84 ILE A N 1
ATOM 638 C CA . ILE A 1 84 ? -18.980 14.117 5.758 1.00 63.34 84 ILE A CA 1
ATOM 639 C C . ILE A 1 84 ? -20.317 13.367 5.619 1.00 63.34 84 ILE A C 1
ATOM 641 O O . ILE A 1 84 ? -21.293 13.733 6.265 1.00 63.34 84 ILE A O 1
ATOM 645 N N . GLU A 1 85 ? -20.363 12.326 4.785 1.00 57.84 85 GLU A N 1
ATOM 646 C CA . GLU A 1 85 ? -21.566 11.523 4.509 1.00 57.84 85 GLU A CA 1
ATOM 647 C C . GLU A 1 85 ? -21.640 10.218 5.337 1.00 57.84 85 GLU A C 1
ATOM 649 O O . GLU A 1 85 ? -22.614 9.478 5.203 1.00 57.84 85 GLU A O 1
ATOM 654 N N . SER A 1 86 ? -20.626 9.931 6.170 1.00 51.66 86 SER A N 1
ATOM 655 C CA . SER A 1 86 ? -20.549 8.757 7.067 1.00 51.66 86 SER A CA 1
ATOM 656 C C . SER A 1 86 ? -20.958 9.104 8.494 1.00 51.66 86 SER A C 1
ATOM 658 O O . SER A 1 86 ? -21.602 8.247 9.137 1.00 51.66 86 SER A O 1
#

Radius of gyration: 14.12 Å; chains: 1; bounding box: 35×30×32 Å